Protein AF-A0AAV9K1C7-F1 (afdb_monomer)

Mean predicted aligned error: 9.47 Å

Organism: NCBI:txid50273

Structure (mmCIF, N/CA/C/O backbone):
data_AF-A0AAV9K1C7-F1
#
_entry.id   AF-A0AAV9K1C7-F1
#
loop_
_atom_site.group_PDB
_atom_site.id
_atom_site.type_symbol
_atom_site.label_atom_id
_atom_site.label_alt_id
_atom_site.label_comp_id
_atom_site.label_asym_id
_atom_site.label_entity_id
_atom_site.label_seq_id
_atom_site.pdbx_PDB_ins_code
_atom_site.Cartn_x
_atom_site.Cartn_y
_atom_site.Cartn_z
_atom_site.occupancy
_atom_site.B_iso_or_equiv
_atom_site.auth_seq_id
_atom_site.auth_comp_id
_atom_site.auth_asym_id
_atom_site.auth_atom_id
_atom_site.pdbx_PDB_model_num
ATOM 1 N N . MET A 1 1 ? 2.461 15.152 -5.330 1.00 82.31 1 MET A N 1
ATOM 2 C CA . MET A 1 1 ? 1.916 13.881 -4.800 1.00 82.31 1 MET A CA 1
ATOM 3 C C . MET A 1 1 ? 2.170 13.708 -3.310 1.00 82.31 1 MET A C 1
ATOM 5 O O . MET A 1 1 ? 1.212 13.463 -2.594 1.00 82.31 1 MET A O 1
ATOM 9 N N . SER A 1 2 ? 3.389 13.934 -2.811 1.00 79.62 2 SER A N 1
ATOM 10 C CA . SER A 1 2 ? 3.704 13.864 -1.370 1.00 79.62 2 SER A CA 1
ATOM 11 C C . SER A 1 2 ? 2.776 14.706 -0.478 1.00 79.62 2 SER A C 1
ATOM 13 O O . SER A 1 2 ? 2.269 14.186 0.506 1.00 79.62 2 SER A O 1
ATOM 15 N N . ILE A 1 3 ? 2.472 15.955 -0.859 1.00 87.44 3 ILE A N 1
ATOM 16 C CA . ILE A 1 3 ? 1.547 16.842 -0.116 1.00 87.44 3 ILE A CA 1
ATOM 17 C C . ILE A 1 3 ? 0.121 16.275 -0.042 1.00 87.44 3 ILE A C 1
ATOM 19 O O . ILE A 1 3 ? -0.541 16.402 0.982 1.00 87.44 3 ILE A O 1
ATOM 23 N N . LEU A 1 4 ? -0.364 15.628 -1.107 1.00 88.62 4 LEU A N 1
ATOM 24 C CA . LEU A 1 4 ? -1.690 15.000 -1.102 1.00 88.62 4 LEU A CA 1
ATOM 25 C C . LEU A 1 4 ? -1.717 13.797 -0.155 1.00 88.62 4 LEU A C 1
ATOM 27 O O . LEU A 1 4 ? -2.649 13.649 0.624 1.00 88.62 4 LEU A O 1
ATOM 31 N N . ILE A 1 5 ? -0.667 12.976 -0.176 1.00 87.94 5 ILE A N 1
ATOM 32 C CA . ILE A 1 5 ? -0.574 11.788 0.680 1.00 87.94 5 ILE A CA 1
ATOM 33 C C . ILE A 1 5 ? -0.488 12.188 2.154 1.00 87.94 5 ILE A C 1
ATOM 35 O O . ILE A 1 5 ? -1.187 11.609 2.980 1.00 87.94 5 ILE A O 1
ATOM 39 N N . THR A 1 6 ? 0.318 13.197 2.500 1.00 87.25 6 THR A N 1
ATOM 40 C CA . THR A 1 6 ? 0.429 13.651 3.893 1.00 87.25 6 THR A CA 1
ATOM 41 C C . THR A 1 6 ? -0.842 14.334 4.385 1.00 87.25 6 THR A C 1
ATOM 43 O O . THR A 1 6 ? -1.257 14.074 5.510 1.00 87.25 6 THR A O 1
ATOM 46 N N . THR A 1 7 ? -1.492 15.167 3.565 1.00 88.94 7 THR A N 1
ATOM 47 C CA . THR A 1 7 ? -2.745 15.839 3.956 1.00 88.94 7 THR A CA 1
ATOM 48 C C . THR A 1 7 ? -3.879 14.841 4.161 1.00 88.94 7 THR A C 1
ATOM 50 O O . THR A 1 7 ? -4.475 14.830 5.236 1.00 88.94 7 THR A O 1
ATOM 53 N N . VAL A 1 8 ? -4.115 13.942 3.199 1.00 89.31 8 VAL A N 1
ATOM 54 C CA . VAL A 1 8 ? -5.111 12.868 3.337 1.00 89.31 8 VAL A CA 1
ATOM 55 C C . VAL A 1 8 ? -4.755 11.954 4.509 1.00 89.31 8 VAL A C 1
ATOM 57 O O . VAL A 1 8 ? -5.621 11.652 5.325 1.00 89.31 8 VAL A O 1
ATOM 60 N N . GLY A 1 9 ? -3.484 11.570 4.659 1.00 86.50 9 GLY A N 1
ATOM 61 C CA . GLY A 1 9 ? -3.019 10.742 5.772 1.00 86.50 9 GLY A CA 1
ATOM 62 C C . GLY A 1 9 ? -3.332 11.355 7.139 1.00 86.50 9 GLY A C 1
ATOM 63 O O . GLY A 1 9 ? -3.877 10.673 8.002 1.00 86.50 9 GLY A O 1
ATOM 64 N N . ILE A 1 10 ? -3.066 12.651 7.329 1.00 87.31 10 ILE A N 1
ATOM 65 C CA . ILE A 1 10 ? -3.371 13.360 8.582 1.00 87.31 10 ILE A CA 1
ATOM 66 C C . ILE A 1 10 ? -4.885 13.430 8.821 1.00 87.31 10 ILE A C 1
ATOM 68 O O . ILE A 1 10 ? -5.337 13.141 9.929 1.00 87.31 10 ILE A O 1
ATOM 72 N N . THR A 1 11 ? -5.685 13.763 7.801 1.00 88.06 11 THR A N 1
ATOM 73 C CA . THR A 1 11 ? -7.151 13.810 7.937 1.00 88.06 11 THR A CA 1
ATOM 74 C C . THR A 1 11 ? -7.724 12.450 8.327 1.00 88.06 11 THR A C 1
ATOM 76 O O . THR A 1 11 ? -8.581 12.379 9.208 1.00 88.06 11 THR A O 1
ATOM 79 N N . VAL A 1 12 ? -7.231 11.361 7.727 1.00 88.81 12 VAL A N 1
ATOM 80 C CA . VAL A 1 12 ? -7.703 10.012 8.054 1.00 88.81 12 VAL A CA 1
ATOM 81 C C . VAL A 1 12 ? -7.271 9.599 9.462 1.00 88.81 12 VAL A C 1
ATOM 83 O O . VAL A 1 12 ? -8.069 8.981 10.160 1.00 88.81 12 VAL A O 1
ATOM 86 N N . LEU A 1 13 ? -6.074 9.968 9.933 1.00 87.31 13 LEU A N 1
ATOM 87 C CA . LEU A 1 13 ? -5.659 9.693 11.317 1.00 87.31 13 LEU A CA 1
ATOM 88 C C . LEU A 1 13 ? -6.566 10.404 12.338 1.00 87.31 13 LEU A C 1
ATOM 90 O O . LEU A 1 13 ? -7.013 9.766 13.286 1.00 87.31 13 LEU A O 1
ATOM 94 N N . ILE A 1 14 ? -6.916 11.675 12.105 1.00 88.25 14 ILE A N 1
ATOM 95 C CA . ILE A 1 14 ? -7.847 12.436 12.966 1.00 88.25 14 ILE A CA 1
ATOM 96 C C . ILE A 1 14 ? -9.258 11.828 12.938 1.00 88.25 14 ILE A C 1
ATOM 98 O O . ILE A 1 14 ? -9.930 11.732 13.967 1.00 88.25 14 ILE A O 1
ATOM 102 N N . TYR A 1 15 ? -9.717 11.400 11.761 1.00 87.31 15 TYR A N 1
ATOM 103 C CA . TYR A 1 15 ? -11.010 10.733 11.615 1.00 87.31 15 TYR A CA 1
ATOM 104 C C . TYR A 1 15 ? -11.045 9.384 12.351 1.00 87.31 15 TYR A C 1
ATOM 106 O O . TYR A 1 15 ? -11.999 9.081 13.066 1.00 87.31 15 TYR A O 1
ATOM 114 N N . SER A 1 16 ? -9.977 8.596 12.213 1.00 82.19 16 SER A N 1
ATOM 115 C CA . SER A 1 16 ? -9.849 7.267 12.820 1.00 82.19 16 SER A CA 1
ATOM 116 C C . SER A 1 16 ? -9.793 7.329 14.342 1.00 82.19 16 SER A C 1
ATOM 118 O O . SER A 1 16 ? -10.334 6.442 15.001 1.00 82.19 16 SER A O 1
ATOM 120 N N . ASP A 1 17 ? -9.184 8.388 14.884 1.00 82.62 17 ASP A N 1
ATOM 121 C CA . ASP A 1 17 ? -9.133 8.637 16.322 1.00 82.62 17 ASP A CA 1
ATOM 122 C C . ASP A 1 17 ? -10.540 8.691 16.928 1.00 82.62 17 ASP A C 1
ATOM 124 O O . ASP A 1 17 ? -10.853 7.971 17.871 1.00 82.62 17 ASP A O 1
ATOM 128 N N . ASN A 1 18 ? -11.432 9.450 16.290 1.00 80.94 18 ASN A N 1
ATOM 129 C CA . ASN A 1 18 ? -12.816 9.599 16.730 1.00 80.94 18 ASN A CA 1
ATOM 130 C C . ASN A 1 18 ? -13.676 8.353 16.453 1.00 80.94 18 ASN A C 1
ATOM 132 O O . ASN A 1 18 ? -14.603 8.071 17.209 1.00 80.94 18 ASN A O 1
ATOM 136 N N . PHE A 1 19 ? -13.390 7.603 15.384 1.00 81.06 19 PHE A N 1
ATOM 137 C CA . PHE A 1 19 ? -14.197 6.445 14.980 1.00 81.06 19 PHE A CA 1
ATOM 138 C C . PHE A 1 19 ? -13.931 5.189 15.831 1.00 81.06 19 PHE A C 1
ATOM 140 O O . PHE A 1 19 ? -14.864 4.446 16.122 1.00 81.06 19 PHE A O 1
ATOM 147 N N . ILE A 1 20 ? -12.679 4.952 16.249 1.00 78.94 20 ILE A N 1
ATOM 148 C CA . ILE A 1 20 ? -12.242 3.699 16.909 1.00 78.94 20 ILE A CA 1
ATOM 149 C C . ILE A 1 20 ? -11.935 3.905 18.406 1.00 78.94 20 ILE A C 1
ATOM 151 O O . ILE A 1 20 ? -11.557 2.963 19.097 1.00 78.94 20 ILE A O 1
ATOM 155 N N . ALA A 1 21 ? -12.158 5.104 18.959 1.00 72.69 21 ALA A N 1
ATOM 156 C CA . ALA A 1 21 ? -11.889 5.426 20.369 1.00 72.69 21 ALA A CA 1
ATOM 157 C C . ALA A 1 21 ? -12.515 4.455 21.395 1.00 72.69 21 ALA A C 1
ATOM 159 O O . ALA A 1 21 ? -12.038 4.364 22.523 1.00 72.69 21 ALA A O 1
ATOM 160 N N . HIS A 1 22 ? -13.582 3.738 21.027 1.00 73.38 22 HIS A N 1
ATOM 161 C CA . HIS A 1 22 ? -14.287 2.802 21.910 1.00 73.38 22 HIS A CA 1
ATOM 162 C C . HIS A 1 22 ? -13.803 1.342 21.842 1.00 73.38 22 HIS A C 1
ATOM 164 O O . HIS A 1 22 ? -14.231 0.538 22.670 1.00 73.38 22 HIS A O 1
ATOM 170 N N . ASP A 1 23 ? -12.912 0.982 20.912 1.00 74.44 23 ASP A N 1
ATOM 171 C CA . ASP A 1 23 ? -12.454 -0.400 20.729 1.00 74.44 23 ASP A CA 1
ATOM 172 C C . ASP A 1 23 ? -11.040 -0.633 21.282 1.00 74.44 23 ASP A C 1
ATOM 174 O O . ASP A 1 23 ? -10.104 0.128 21.037 1.00 74.44 23 ASP A O 1
ATOM 178 N N . GLN A 1 24 ? -10.827 -1.780 21.939 1.00 71.12 24 GLN A N 1
ATOM 179 C CA . GLN A 1 24 ? -9.517 -2.170 22.499 1.00 71.12 24 GLN A CA 1
ATOM 180 C C . GLN A 1 24 ? -8.416 -2.395 21.442 1.00 71.12 24 GLN A C 1
ATOM 182 O O . GLN A 1 24 ? -7.246 -2.575 21.775 1.00 71.12 24 GLN A O 1
ATOM 187 N N . VAL A 1 25 ? -8.777 -2.390 20.157 1.00 77.25 25 VAL A N 1
ATOM 188 C CA . VAL A 1 25 ? -7.883 -2.664 19.022 1.00 77.25 25 VAL A CA 1
ATOM 189 C C . VAL A 1 25 ? -7.343 -1.371 18.380 1.00 77.25 25 VAL A C 1
ATOM 191 O O . VAL A 1 25 ? -6.632 -1.420 17.375 1.00 77.25 25 VAL A O 1
ATOM 194 N N . TYR A 1 26 ? -7.620 -0.214 18.986 1.00 78.75 26 TYR A N 1
ATOM 195 C CA . TYR A 1 26 ? -7.195 1.114 18.532 1.00 78.75 26 TYR A CA 1
ATOM 196 C C . TYR A 1 26 ? -5.718 1.182 18.103 1.00 78.75 26 TYR A C 1
ATOM 198 O O . TYR A 1 26 ? -5.402 1.586 16.983 1.00 78.75 26 TYR A O 1
ATOM 206 N N . LEU A 1 27 ? -4.807 0.694 18.955 1.00 79.75 27 LEU A N 1
ATOM 207 C CA . LEU A 1 27 ? -3.361 0.738 18.702 1.00 79.75 27 LEU A CA 1
ATOM 208 C C . LEU A 1 27 ? -2.966 -0.015 17.428 1.00 79.75 27 LEU A C 1
ATOM 210 O O . LEU A 1 27 ? -2.138 0.462 16.657 1.00 79.75 27 LEU A O 1
ATOM 214 N N . ARG A 1 28 ? -3.586 -1.173 17.172 1.00 82.38 28 ARG A N 1
ATOM 215 C CA . ARG A 1 28 ? -3.261 -1.997 16.004 1.00 82.38 28 ARG A CA 1
ATOM 216 C C . ARG A 1 28 ? -3.720 -1.331 14.709 1.00 82.38 28 ARG A C 1
ATOM 218 O O . ARG A 1 28 ? -2.984 -1.350 13.727 1.00 82.38 28 ARG A O 1
ATOM 225 N N . PHE A 1 29 ? -4.902 -0.715 14.719 1.00 83.94 29 PHE A N 1
ATOM 226 C CA . PHE A 1 29 ? -5.402 0.034 13.567 1.00 83.94 29 PHE A CA 1
ATOM 227 C C . PHE A 1 29 ? -4.507 1.239 13.258 1.00 83.94 29 PHE A C 1
ATOM 229 O O . PHE A 1 29 ? -4.100 1.443 12.115 1.00 83.94 29 PHE A O 1
ATOM 236 N N . PHE A 1 30 ? -4.140 1.994 14.296 1.00 85.38 30 PHE A N 1
ATOM 237 C CA . PHE A 1 30 ? -3.280 3.166 14.163 1.00 85.38 30 PHE A CA 1
ATOM 238 C C . PHE A 1 30 ? -1.888 2.811 13.617 1.00 85.38 30 PHE A C 1
ATOM 240 O O . PHE A 1 30 ? -1.362 3.511 12.745 1.00 85.38 30 PHE A O 1
ATOM 247 N N . SER A 1 31 ? -1.306 1.690 14.066 1.00 85.44 31 SER A N 1
ATOM 248 C CA . SER A 1 31 ? -0.051 1.172 13.511 1.00 85.44 31 SER A CA 1
ATOM 249 C C . SER A 1 31 ? -0.172 0.833 12.022 1.00 85.44 31 SER A C 1
ATOM 251 O O . SER A 1 31 ? 0.703 1.222 11.252 1.00 85.44 31 SER A O 1
ATOM 253 N N . TYR A 1 32 ? -1.252 0.172 11.587 1.00 87.50 32 TYR A N 1
ATOM 254 C CA . TYR A 1 32 ? -1.448 -0.159 10.169 1.00 87.50 32 TYR A CA 1
ATOM 255 C C . TYR A 1 32 ? -1.657 1.079 9.292 1.00 87.50 32 TYR A C 1
ATOM 257 O O . TYR A 1 32 ? -1.064 1.169 8.218 1.00 87.50 32 TYR A O 1
ATOM 265 N N . MET A 1 33 ? -2.422 2.067 9.763 1.00 86.94 33 MET A N 1
ATOM 266 C CA . MET A 1 33 ? -2.625 3.328 9.041 1.00 86.94 33 MET A CA 1
ATOM 267 C C . MET A 1 33 ? -1.338 4.144 8.902 1.00 86.94 33 MET A C 1
ATOM 269 O O . MET A 1 33 ? -1.059 4.697 7.835 1.00 86.94 33 MET A O 1
ATOM 273 N N . SER A 1 34 ? -0.522 4.187 9.956 1.00 88.12 34 SER A N 1
ATOM 274 C CA . SER A 1 34 ? 0.782 4.857 9.917 1.00 88.12 34 SER A CA 1
ATOM 275 C C . SER A 1 34 ? 1.725 4.164 8.933 1.00 88.12 34 SER A C 1
ATOM 277 O O . SER A 1 34 ? 2.361 4.827 8.116 1.00 88.12 34 SER A O 1
ATOM 279 N N . PHE A 1 35 ? 1.753 2.828 8.950 1.00 88.94 35 PHE A N 1
ATOM 280 C CA . PHE A 1 35 ? 2.574 2.029 8.044 1.00 88.94 35 PHE A CA 1
ATOM 281 C C . PHE A 1 35 ? 2.155 2.209 6.576 1.00 88.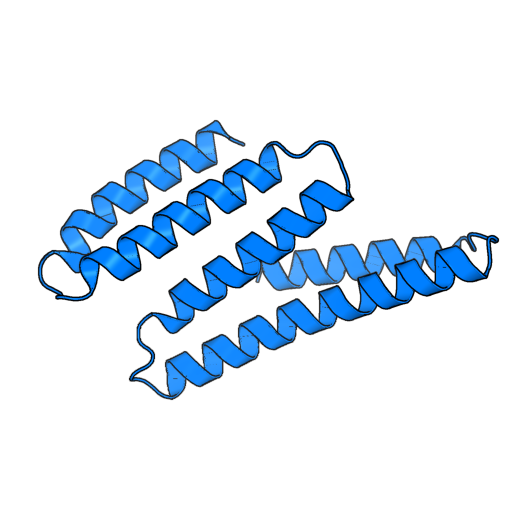94 35 PHE A C 1
ATOM 283 O O . PHE A 1 35 ? 3.011 2.409 5.713 1.00 88.94 35 PHE A O 1
ATOM 290 N N . PHE A 1 36 ? 0.847 2.266 6.304 1.00 89.06 36 PHE A N 1
ATOM 291 C CA . PHE A 1 36 ? 0.313 2.580 4.978 1.00 89.06 36 PHE A CA 1
ATOM 292 C C . PHE A 1 36 ? 0.778 3.961 4.490 1.00 89.06 36 PHE A C 1
ATOM 294 O O . PHE A 1 36 ? 1.320 4.079 3.390 1.00 89.06 36 PHE A O 1
ATOM 301 N N . SER A 1 37 ? 0.665 4.995 5.328 1.00 88.56 37 SER A N 1
ATOM 302 C CA . SER A 1 37 ? 1.110 6.354 4.984 1.00 88.56 37 SER A CA 1
ATOM 303 C C . SER A 1 37 ? 2.615 6.419 4.685 1.00 88.56 37 SER A C 1
ATOM 305 O O . SER A 1 37 ? 3.030 6.999 3.678 1.00 88.56 37 SER A O 1
ATOM 307 N N . THR A 1 38 ? 3.447 5.756 5.498 1.00 89.25 38 THR A N 1
ATOM 308 C CA . THR A 1 38 ? 4.898 5.680 5.263 1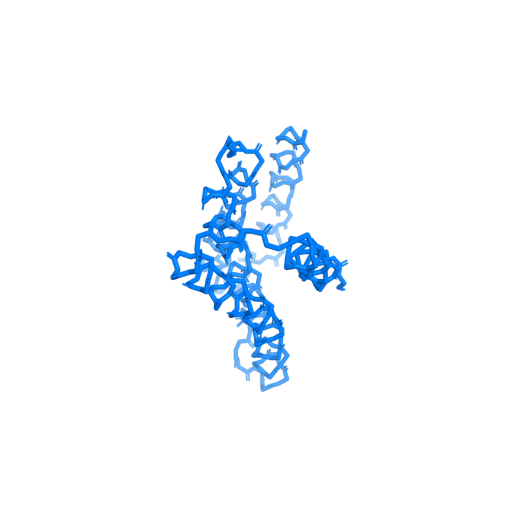.00 89.25 38 THR A CA 1
ATOM 309 C C . THR A 1 38 ? 5.236 4.916 3.982 1.00 89.25 38 THR A C 1
ATOM 311 O O . THR A 1 38 ? 6.087 5.369 3.218 1.00 89.25 38 THR A O 1
ATOM 314 N N . SER A 1 39 ? 4.554 3.799 3.705 1.00 89.88 39 SER A N 1
ATOM 315 C CA . SER A 1 39 ? 4.765 3.007 2.485 1.00 89.88 39 SER A CA 1
ATOM 316 C C . SER A 1 39 ? 4.454 3.803 1.213 1.00 89.88 39 SER A C 1
ATOM 318 O O . SER A 1 39 ? 5.245 3.807 0.269 1.00 89.88 39 SER A O 1
ATOM 320 N N . MET A 1 40 ? 3.359 4.568 1.226 1.00 88.62 40 MET A N 1
ATOM 321 C CA . MET A 1 40 ? 2.924 5.381 0.094 1.00 88.62 40 MET A CA 1
ATOM 322 C C . MET A 1 40 ? 3.833 6.598 -0.127 1.00 88.62 40 MET A C 1
ATOM 324 O O . MET A 1 40 ? 4.125 6.969 -1.265 1.00 88.62 40 MET A O 1
ATOM 328 N N . LEU A 1 41 ? 4.345 7.203 0.951 1.00 88.44 41 LEU A N 1
ATOM 329 C CA . LEU A 1 41 ? 5.377 8.241 0.855 1.00 88.44 41 LEU A CA 1
ATOM 330 C C . LEU A 1 41 ? 6.699 7.690 0.305 1.00 88.44 41 LEU A C 1
ATOM 332 O O . LEU A 1 41 ? 7.329 8.345 -0.529 1.00 88.44 41 LEU A O 1
ATOM 336 N N . GLY A 1 42 ? 7.096 6.484 0.721 1.00 88.81 42 GLY A N 1
ATOM 337 C CA . GLY A 1 42 ? 8.262 5.775 0.188 1.00 88.81 42 GLY A CA 1
ATOM 338 C C . GLY A 1 42 ? 8.160 5.528 -1.319 1.00 88.81 42 GLY A C 1
ATOM 339 O O . GLY A 1 42 ? 9.106 5.807 -2.053 1.00 88.81 42 GLY A O 1
ATOM 340 N N . LEU A 1 43 ? 6.981 5.116 -1.794 1.00 87.44 43 LEU A N 1
ATOM 341 C CA . LEU A 1 43 ? 6.709 4.894 -3.217 1.00 87.44 43 LEU A CA 1
ATOM 342 C C . LEU A 1 43 ? 6.798 6.181 -4.054 1.00 87.44 43 LEU A C 1
ATOM 344 O O . LEU A 1 43 ? 7.304 6.167 -5.170 1.00 87.44 43 LEU A O 1
ATOM 348 N N . VAL A 1 44 ? 6.346 7.324 -3.529 1.00 88.50 44 VAL A N 1
ATOM 349 C CA . VAL A 1 44 ? 6.416 8.604 -4.265 1.00 88.50 44 VAL A CA 1
ATOM 350 C C . VAL A 1 44 ? 7.816 9.219 -4.261 1.00 88.50 44 VAL A C 1
ATOM 352 O O . VAL A 1 44 ? 8.141 10.012 -5.143 1.00 88.50 44 VAL A O 1
ATOM 355 N N . THR A 1 45 ? 8.646 8.882 -3.275 1.00 87.81 45 THR A N 1
ATOM 356 C CA . THR A 1 45 ? 10.010 9.421 -3.136 1.00 87.81 45 THR A CA 1
ATOM 357 C C . THR A 1 45 ? 11.083 8.545 -3.776 1.00 87.81 45 THR A C 1
ATOM 359 O O . THR A 1 45 ? 12.234 8.969 -3.878 1.00 87.81 45 THR A O 1
ATOM 362 N N . SER A 1 46 ? 10.736 7.338 -4.223 1.00 86.88 46 SER A N 1
ATOM 363 C CA . SER A 1 46 ? 11.689 6.410 -4.821 1.00 86.88 46 SER A CA 1
ATOM 364 C C . SER A 1 46 ? 12.155 6.846 -6.209 1.00 86.88 46 SER A C 1
ATOM 366 O O . SER A 1 46 ? 11.346 7.184 -7.069 1.00 86.88 46 SER A O 1
ATOM 368 N N . SER A 1 47 ? 13.469 6.780 -6.433 1.00 86.75 47 SER A N 1
ATOM 369 C CA . SER A 1 47 ? 14.118 7.138 -7.702 1.00 86.75 47 SER A CA 1
ATOM 370 C C . SER A 1 47 ? 14.564 5.929 -8.529 1.00 86.75 47 SER A C 1
ATOM 372 O O . SER A 1 47 ? 14.862 6.076 -9.711 1.00 86.75 47 SER A O 1
ATOM 374 N N . ASN A 1 48 ? 14.598 4.734 -7.929 1.00 81.88 48 ASN A N 1
ATOM 375 C CA . ASN A 1 48 ? 15.040 3.494 -8.571 1.00 81.88 48 ASN A CA 1
ATOM 376 C C . ASN A 1 48 ? 13.881 2.505 -8.748 1.00 81.88 48 ASN A C 1
ATOM 378 O O . ASN A 1 48 ? 13.050 2.371 -7.852 1.00 81.88 48 ASN A O 1
ATOM 382 N N . LEU A 1 49 ? 13.885 1.728 -9.839 1.00 75.06 49 LEU A N 1
ATOM 383 C CA . LEU A 1 49 ? 12.873 0.690 -10.110 1.00 75.06 49 LEU A CA 1
ATOM 384 C C . LEU A 1 49 ? 12.771 -0.349 -8.984 1.00 75.06 49 LEU A C 1
ATOM 386 O O . LEU A 1 49 ? 11.676 -0.691 -8.555 1.00 75.06 49 LEU A O 1
ATOM 390 N N . ILE A 1 50 ? 13.909 -0.795 -8.448 1.00 77.25 50 ILE A N 1
ATOM 391 C CA . ILE A 1 50 ? 13.958 -1.746 -7.324 1.00 77.25 50 ILE A CA 1
ATOM 392 C C . ILE A 1 50 ? 13.334 -1.140 -6.059 1.00 77.25 50 ILE A C 1
ATOM 394 O O . ILE A 1 50 ? 12.653 -1.825 -5.300 1.00 77.25 50 ILE A O 1
ATOM 398 N N . GLN A 1 51 ? 13.548 0.158 -5.835 1.00 78.62 51 GLN A N 1
ATOM 399 C CA . GLN A 1 51 ? 12.988 0.867 -4.688 1.00 78.62 51 GLN A CA 1
ATOM 400 C C . GLN A 1 51 ? 11.472 1.050 -4.842 1.00 78.62 51 GLN A C 1
ATOM 402 O O . GLN A 1 51 ? 10.748 0.822 -3.876 1.00 78.62 51 GLN A O 1
ATOM 407 N N . ILE A 1 52 ? 10.999 1.388 -6.050 1.00 84.75 52 ILE A N 1
ATOM 408 C CA . ILE A 1 52 ? 9.568 1.418 -6.381 1.00 84.75 52 ILE A CA 1
ATOM 409 C C . ILE A 1 52 ? 8.962 0.047 -6.091 1.00 84.75 52 ILE A C 1
ATOM 411 O O . ILE A 1 52 ? 8.007 -0.020 -5.333 1.00 84.75 52 ILE A O 1
ATOM 415 N N . TYR A 1 53 ? 9.553 -1.036 -6.606 1.00 80.38 53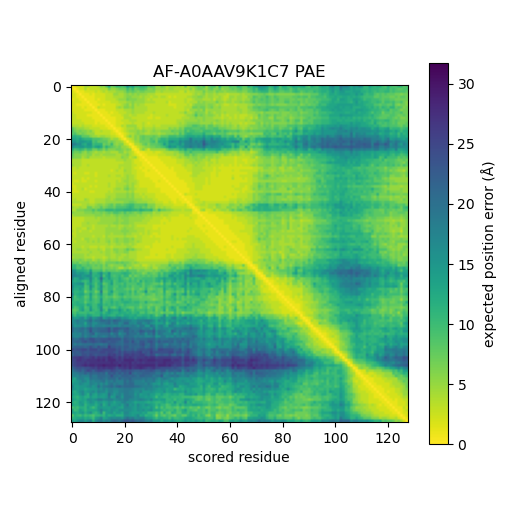 TYR A N 1
ATOM 416 C CA . TYR A 1 53 ? 9.048 -2.400 -6.425 1.00 80.38 53 TYR A CA 1
ATOM 417 C C . TYR A 1 53 ? 8.971 -2.821 -4.947 1.00 80.38 53 TYR A C 1
ATOM 419 O O . TYR A 1 53 ? 7.960 -3.359 -4.503 1.00 80.38 53 TYR A O 1
ATOM 427 N N . MET A 1 54 ? 9.991 -2.504 -4.140 1.00 83.12 54 MET A N 1
ATOM 428 C CA . MET A 1 54 ? 9.943 -2.784 -2.699 1.00 83.12 54 MET A CA 1
ATOM 429 C C . MET A 1 54 ? 8.794 -2.052 -1.994 1.00 83.12 54 MET A C 1
ATOM 431 O O . MET A 1 54 ? 8.068 -2.663 -1.209 1.00 83.12 54 MET A O 1
ATOM 435 N N . PHE A 1 55 ? 8.606 -0.755 -2.256 1.00 88.31 55 PHE A N 1
ATOM 436 C CA . PHE A 1 55 ? 7.499 -0.010 -1.649 1.00 88.31 55 PHE A CA 1
ATOM 437 C C . PHE A 1 55 ? 6.139 -0.397 -2.237 1.00 88.31 55 PHE A C 1
ATOM 439 O O . PHE A 1 55 ? 5.140 -0.368 -1.527 1.00 88.31 55 PHE A O 1
ATOM 446 N N . TRP A 1 56 ? 6.101 -0.812 -3.498 1.00 81.00 56 TRP A N 1
ATOM 447 C CA . TRP A 1 56 ? 4.918 -1.302 -4.198 1.00 81.00 56 TRP A CA 1
ATOM 448 C C . TRP A 1 56 ? 4.357 -2.576 -3.553 1.00 81.00 56 TRP A C 1
ATOM 450 O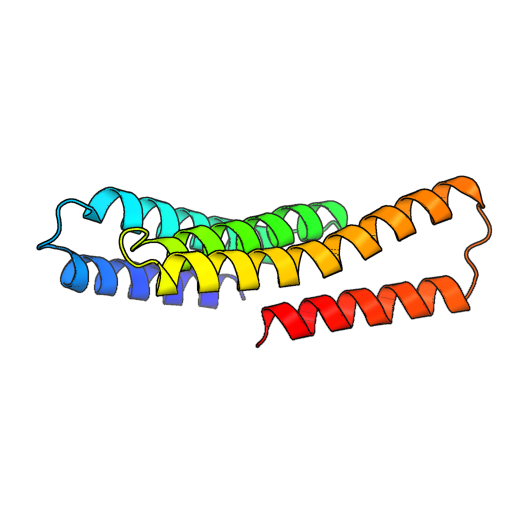 O . TRP A 1 56 ? 3.147 -2.680 -3.323 1.00 81.00 56 TRP A O 1
ATOM 460 N N . GLU A 1 57 ? 5.236 -3.504 -3.174 1.00 82.12 57 GLU A N 1
ATOM 461 C CA . GLU A 1 57 ? 4.892 -4.684 -2.373 1.00 82.12 57 GLU A CA 1
ATOM 462 C C . GLU A 1 57 ? 4.470 -4.311 -0.947 1.00 82.12 57 GLU A C 1
ATOM 464 O O . GLU A 1 57 ? 3.477 -4.821 -0.417 1.00 82.12 57 GLU A O 1
ATOM 469 N N . LEU A 1 58 ? 5.184 -3.366 -0.327 1.00 86.31 58 LEU A N 1
ATOM 470 C CA . LEU A 1 58 ? 4.880 -2.900 1.024 1.00 86.31 58 LEU A CA 1
ATOM 471 C C . LEU A 1 58 ? 3.466 -2.300 1.116 1.00 86.31 58 LEU A C 1
ATOM 473 O O . LEU A 1 58 ? 2.728 -2.616 2.048 1.00 86.31 58 LEU A O 1
ATOM 477 N N . VAL A 1 59 ? 3.067 -1.475 0.140 1.00 87.75 59 VAL A N 1
ATOM 478 C CA . VAL A 1 59 ? 1.718 -0.886 0.055 1.00 87.75 59 VAL A CA 1
ATOM 479 C C . VAL A 1 59 ? 0.656 -1.986 -0.086 1.00 87.75 59 VAL A C 1
ATOM 481 O O . VAL A 1 59 ? -0.385 -1.923 0.574 1.00 87.75 59 VAL A O 1
ATOM 484 N N . GLY A 1 60 ? 0.935 -3.033 -0.873 1.00 82.62 60 GLY A N 1
ATOM 485 C CA . GLY A 1 60 ? 0.061 -4.204 -1.010 1.00 82.62 60 GLY A CA 1
ATOM 486 C C . GLY A 1 60 ? -0.134 -4.960 0.310 1.00 82.62 60 GLY A C 1
ATOM 487 O O . GLY A 1 60 ? -1.264 -5.272 0.691 1.00 82.62 60 GLY A O 1
ATOM 488 N N . LEU A 1 61 ? 0.950 -5.178 1.060 1.00 83.12 61 LEU A N 1
ATOM 489 C CA . LEU A 1 61 ? 0.911 -5.802 2.386 1.00 83.12 61 LEU A CA 1
ATOM 490 C C . LEU A 1 61 ? 0.153 -4.943 3.410 1.00 83.12 61 LEU A C 1
ATOM 492 O O . LEU A 1 61 ? -0.612 -5.475 4.216 1.00 83.12 61 LEU A O 1
ATOM 496 N N . CYS A 1 62 ? 0.324 -3.618 3.379 1.00 85.81 62 CYS A N 1
ATOM 497 C CA . CYS A 1 62 ? -0.423 -2.706 4.250 1.00 85.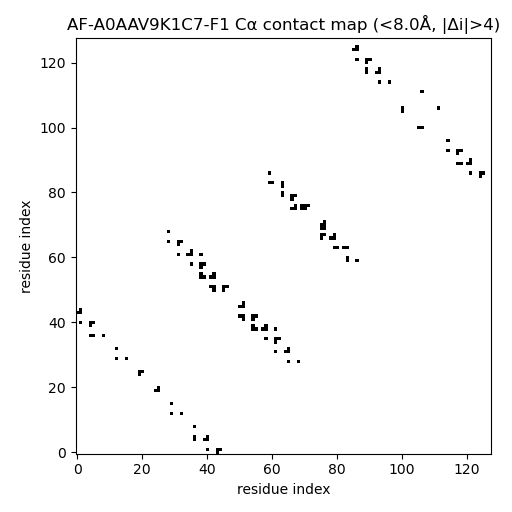81 62 CYS A CA 1
ATOM 498 C C . CYS A 1 62 ? -1.931 -2.807 3.999 1.00 85.81 62 CYS A C 1
ATOM 500 O O . CYS A 1 62 ? -2.703 -2.943 4.947 1.00 85.81 62 CYS A O 1
ATOM 502 N N . SER A 1 63 ? -2.342 -2.779 2.726 1.00 83.25 63 SER A N 1
ATOM 503 C CA . SER A 1 63 ? -3.749 -2.910 2.329 1.00 83.25 63 SER A CA 1
ATOM 504 C C . SER A 1 63 ? -4.352 -4.232 2.821 1.00 83.25 63 SER A C 1
ATOM 506 O O . SER A 1 63 ? -5.438 -4.243 3.403 1.00 83.25 63 SER A O 1
ATOM 508 N N . TYR A 1 64 ? -3.598 -5.333 2.715 1.00 80.50 64 TYR A N 1
ATOM 509 C CA . TYR A 1 64 ? -3.986 -6.633 3.270 1.00 80.50 64 TYR A CA 1
ATOM 510 C C . TYR A 1 64 ? -4.243 -6.567 4.785 1.00 80.50 64 TYR A C 1
ATOM 512 O O . TYR A 1 64 ? -5.300 -6.975 5.263 1.00 80.50 64 TYR A O 1
ATOM 520 N N . LEU A 1 65 ? -3.323 -5.997 5.567 1.00 82.06 65 LEU A N 1
ATOM 521 C CA . LEU A 1 65 ? -3.491 -5.896 7.025 1.00 82.06 65 LEU A CA 1
ATOM 522 C C . LEU A 1 65 ? -4.714 -5.055 7.431 1.00 82.06 65 LEU A C 1
ATOM 524 O O . LEU A 1 65 ? -5.375 -5.368 8.424 1.00 82.06 65 LEU A O 1
ATOM 528 N N . LEU A 1 66 ? -5.031 -4.016 6.654 1.00 82.56 66 LEU A N 1
ATOM 529 C CA . LEU A 1 66 ? -6.187 -3.144 6.863 1.00 82.56 66 LEU A CA 1
ATOM 530 C C . LEU A 1 66 ? -7.516 -3.830 6.513 1.00 82.56 66 LEU A C 1
ATOM 532 O O . LEU A 1 66 ? -8.449 -3.779 7.313 1.00 82.56 66 LEU A O 1
ATOM 536 N N . ILE A 1 67 ? -7.599 -4.539 5.383 1.00 82.00 67 ILE A N 1
ATOM 537 C CA . ILE A 1 67 ? -8.788 -5.328 5.003 1.00 82.00 67 ILE A CA 1
ATOM 538 C C . ILE A 1 67 ? -9.013 -6.475 6.001 1.00 82.00 67 ILE A C 1
ATOM 540 O O . ILE A 1 67 ? -10.139 -6.760 6.413 1.00 82.00 67 ILE A O 1
ATOM 544 N N . GLY A 1 68 ? -7.925 -7.113 6.434 1.00 77.31 68 GLY A N 1
ATOM 545 C CA . GLY A 1 68 ? -7.926 -8.198 7.410 1.00 77.31 68 GLY A CA 1
ATOM 546 C C . GLY A 1 68 ? -8.108 -7.757 8.863 1.00 77.31 68 GLY A C 1
ATOM 547 O O . GLY A 1 68 ? -8.050 -8.610 9.745 1.00 77.31 68 GLY A O 1
ATOM 548 N N . PHE A 1 69 ? -8.329 -6.467 9.147 1.00 76.75 69 PHE A N 1
ATOM 549 C CA . PHE A 1 69 ? -8.352 -5.932 10.514 1.00 76.75 69 PHE A CA 1
ATOM 550 C C . PHE A 1 69 ? -9.348 -6.653 11.442 1.00 76.75 69 PHE A C 1
ATOM 552 O O . PHE A 1 69 ? -9.061 -6.862 12.627 1.00 76.75 69 PHE A O 1
ATOM 559 N N . TRP A 1 70 ? -10.489 -7.081 10.890 1.00 70.75 70 TRP A N 1
ATOM 560 C CA . TRP A 1 70 ? -11.533 -7.853 11.571 1.00 70.75 70 TRP A CA 1
ATOM 561 C C . TRP A 1 70 ? -11.513 -9.334 11.167 1.00 70.75 70 TRP A C 1
ATOM 563 O O . TRP A 1 70 ? -12.467 -9.897 10.629 1.00 70.75 70 TRP A O 1
ATOM 573 N N . PHE A 1 71 ? -10.392 -9.983 11.472 1.00 67.38 71 PHE A N 1
ATOM 574 C CA . PHE A 1 71 ? -10.127 -11.397 11.185 1.00 67.38 71 PHE A CA 1
ATOM 575 C C . PHE A 1 71 ? -11.090 -12.397 11.847 1.00 67.38 71 PHE A C 1
ATOM 577 O O . PHE A 1 71 ? -11.130 -13.558 11.453 1.00 67.38 71 PHE A O 1
ATOM 584 N N . THR A 1 72 ? -11.912 -11.971 12.807 1.00 70.12 72 THR A N 1
ATOM 585 C CA . THR A 1 72 ? -12.987 -12.796 13.384 1.00 70.12 72 THR A CA 1
ATOM 586 C C . THR A 1 72 ? -14.092 -13.132 12.381 1.00 70.12 72 THR A C 1
ATOM 588 O O . THR A 1 72 ? -14.828 -14.096 12.586 1.00 70.12 72 THR A O 1
ATOM 591 N N . ARG A 1 73 ? -14.218 -12.381 11.279 1.00 73.38 73 ARG A N 1
ATOM 592 C CA . ARG A 1 73 ? -15.179 -12.675 10.210 1.00 73.38 73 ARG A CA 1
ATOM 593 C C . ARG A 1 73 ? -14.496 -13.441 9.079 1.00 73.38 73 ARG A C 1
ATOM 595 O O . ARG A 1 73 ? -13.671 -12.887 8.359 1.00 73.38 73 ARG A O 1
ATOM 602 N N . LEU A 1 74 ? -14.933 -14.680 8.846 1.00 69.12 74 LEU A N 1
ATOM 603 C CA . LEU A 1 74 ? -14.475 -15.529 7.732 1.00 69.12 74 LEU A CA 1
ATOM 604 C C . LEU A 1 74 ? -14.618 -14.849 6.358 1.00 69.12 74 LEU A C 1
ATOM 606 O O . LEU A 1 74 ? -13.780 -15.036 5.483 1.00 69.12 74 LEU A O 1
ATOM 610 N N . VAL A 1 75 ? -15.640 -14.004 6.183 1.00 76.31 75 VAL A N 1
ATOM 611 C CA . VAL A 1 75 ? -15.836 -13.220 4.951 1.00 76.31 75 VAL A CA 1
ATOM 612 C C . VAL A 1 75 ? -14.692 -12.225 4.732 1.00 76.31 75 VAL A C 1
ATOM 614 O O . VAL A 1 75 ? -14.193 -12.108 3.616 1.00 76.31 75 VAL A O 1
ATOM 617 N N . ALA A 1 76 ? -14.241 -11.547 5.793 1.00 70.25 76 ALA A N 1
ATOM 618 C CA . ALA A 1 76 ? -13.132 -10.601 5.717 1.00 70.25 76 ALA A CA 1
ATOM 619 C C . ALA A 1 76 ? -11.803 -11.330 5.481 1.00 70.25 76 ALA A C 1
ATOM 621 O O . ALA A 1 76 ? -11.020 -10.903 4.640 1.00 70.25 76 ALA A O 1
ATOM 622 N N . ALA A 1 77 ? -11.582 -12.471 6.143 1.00 70.06 77 ALA A N 1
ATOM 623 C CA . ALA A 1 77 ? -10.386 -13.291 5.943 1.00 70.06 77 ALA A CA 1
ATOM 624 C C . ALA A 1 77 ? -10.267 -13.819 4.499 1.00 70.06 77 ALA A C 1
ATOM 626 O O . ALA A 1 77 ? -9.210 -13.689 3.884 1.00 70.06 77 ALA A O 1
ATOM 627 N N . ASN A 1 78 ? -11.361 -14.334 3.926 1.00 77.31 78 ASN A N 1
ATOM 628 C CA . ASN A 1 78 ? -11.376 -14.835 2.548 1.00 77.31 78 ASN A CA 1
ATOM 629 C C . ASN A 1 78 ? -11.208 -13.709 1.516 1.00 77.31 78 ASN A C 1
ATOM 631 O O . ASN A 1 78 ? -10.494 -13.886 0.530 1.00 77.31 78 ASN A O 1
ATOM 635 N N . ALA A 1 79 ? -11.835 -12.547 1.732 1.00 74.94 7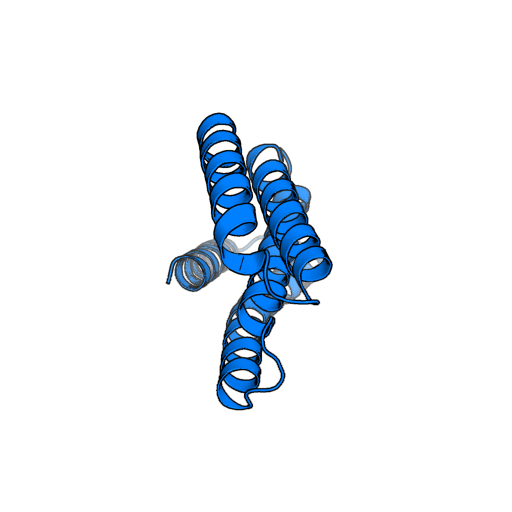9 ALA A N 1
ATOM 636 C CA . ALA A 1 79 ? -11.665 -11.384 0.859 1.00 74.94 79 ALA A CA 1
ATOM 637 C C . ALA A 1 79 ? -10.216 -10.875 0.876 1.00 74.94 79 ALA A C 1
ATOM 639 O O . ALA A 1 79 ? -9.641 -10.585 -0.170 1.00 74.94 79 ALA A O 1
ATOM 640 N N . CYS A 1 80 ? -9.616 -10.846 2.065 1.00 71.81 80 CYS A N 1
ATOM 641 C CA . CYS A 1 80 ? -8.239 -10.442 2.283 1.00 71.81 80 CYS A CA 1
ATOM 642 C C . CYS A 1 80 ? -7.247 -11.383 1.581 1.00 71.81 80 CYS A C 1
ATOM 644 O O . CYS A 1 80 ? -6.385 -10.934 0.827 1.00 71.81 80 CYS A O 1
ATOM 646 N N . GLN A 1 81 ? -7.415 -12.701 1.747 1.00 74.25 81 GLN A N 1
ATOM 647 C CA . GLN A 1 81 ? -6.601 -13.695 1.040 1.00 74.25 81 GLN A CA 1
ATOM 648 C C . GLN A 1 81 ? -6.753 -13.586 -0.475 1.00 74.25 81 GLN A C 1
ATOM 650 O O . GLN A 1 81 ? -5.755 -13.636 -1.187 1.00 74.25 81 GLN A O 1
ATOM 655 N N . LYS A 1 82 ? -7.977 -13.388 -0.974 1.00 75.50 82 LYS A N 1
ATOM 656 C CA . LYS A 1 82 ? -8.214 -13.234 -2.410 1.00 75.50 82 LYS A CA 1
ATOM 657 C C . LYS A 1 82 ? -7.484 -12.011 -2.969 1.00 75.50 82 LYS A C 1
ATOM 659 O O . LYS A 1 82 ? -6.786 -12.157 -3.963 1.00 75.50 82 LYS A O 1
ATOM 664 N N . ALA A 1 83 ? -7.593 -10.858 -2.306 1.00 69.62 83 ALA A N 1
ATOM 665 C CA . ALA A 1 83 ? -6.933 -9.618 -2.721 1.00 69.62 83 ALA A CA 1
ATOM 666 C C . ALA A 1 83 ? -5.395 -9.712 -2.675 1.00 69.62 83 ALA A C 1
ATOM 668 O O . ALA A 1 83 ? -4.705 -9.182 -3.544 1.00 69.62 83 ALA A O 1
ATOM 669 N N . PHE A 1 84 ? -4.838 -10.416 -1.685 1.00 71.50 84 PHE A N 1
ATOM 670 C CA . PHE A 1 84 ? -3.390 -10.611 -1.601 1.00 71.50 84 PHE A CA 1
ATOM 671 C C . PHE A 1 84 ? -2.865 -11.576 -2.657 1.00 71.50 84 PHE A C 1
ATOM 673 O O . PHE A 1 84 ? -1.833 -11.311 -3.264 1.00 71.50 84 PHE A O 1
ATOM 680 N N . VAL A 1 85 ? -3.577 -12.679 -2.902 1.00 73.25 85 VAL A N 1
ATOM 681 C CA . VAL A 1 85 ? -3.191 -13.650 -3.931 1.00 73.25 85 VAL A CA 1
ATOM 682 C C . VAL A 1 85 ? -3.261 -13.015 -5.318 1.00 73.25 85 VAL A C 1
ATOM 684 O O . VAL A 1 85 ? -2.348 -13.224 -6.106 1.00 73.25 85 VAL A O 1
ATOM 687 N N . THR A 1 86 ? -4.279 -12.200 -5.614 1.00 70.69 86 THR A N 1
ATOM 688 C CA . THR A 1 86 ? -4.365 -11.511 -6.912 1.00 70.69 86 THR A CA 1
ATOM 689 C C . THR A 1 86 ? -3.228 -10.520 -7.130 1.00 70.69 86 THR A C 1
ATOM 691 O O . THR A 1 86 ? -2.712 -10.471 -8.239 1.00 70.69 86 THR A O 1
ATOM 694 N N . ASN A 1 87 ? -2.796 -9.795 -6.090 1.00 70.56 87 ASN A N 1
ATOM 695 C CA . ASN A 1 87 ? -1.617 -8.929 -6.190 1.00 70.56 87 ASN A CA 1
ATOM 696 C C . ASN A 1 87 ? -0.341 -9.762 -6.375 1.00 70.56 87 ASN A C 1
ATOM 698 O O . ASN A 1 87 ? 0.404 -9.548 -7.318 1.00 70.56 87 ASN A O 1
ATOM 702 N N . ARG A 1 88 ? -0.143 -10.800 -5.553 1.00 69.06 88 ARG A N 1
ATOM 703 C CA . ARG A 1 88 ? 1.068 -11.631 -5.603 1.00 69.06 88 ARG A CA 1
ATOM 704 C C . ARG A 1 88 ? 1.278 -12.360 -6.922 1.00 69.06 88 ARG A C 1
ATOM 706 O O . ARG A 1 88 ? 2.424 -12.578 -7.295 1.00 69.06 88 ARG A O 1
ATOM 713 N N . VAL A 1 89 ? 0.206 -12.780 -7.594 1.00 63.41 89 VAL A N 1
ATOM 714 C CA . VAL A 1 89 ? 0.310 -13.445 -8.901 1.00 63.41 89 VAL A CA 1
ATOM 715 C C . VAL A 1 89 ? 0.941 -12.506 -9.936 1.00 63.41 89 VAL A C 1
ATOM 717 O O . VAL A 1 89 ? 1.811 -12.959 -10.669 1.00 63.41 89 VAL A O 1
ATOM 720 N N . GLY A 1 90 ? 0.608 -11.209 -9.928 1.00 61.50 90 GLY A N 1
ATOM 721 C CA . GLY A 1 90 ? 1.243 -10.217 -10.807 1.00 61.50 90 GLY A CA 1
ATOM 722 C C . GLY A 1 90 ? 2.737 -10.011 -10.521 1.00 61.50 90 GLY A C 1
ATOM 723 O O . GLY A 1 90 ? 3.539 -9.878 -11.446 1.00 61.50 90 GLY A O 1
ATOM 724 N N . ASP A 1 91 ? 3.136 -10.071 -9.248 1.00 62.47 91 ASP A N 1
ATOM 725 C CA . ASP A 1 91 ? 4.533 -9.911 -8.823 1.00 62.47 91 ASP A CA 1
ATOM 726 C C . ASP A 1 91 ? 5.425 -11.134 -9.149 1.00 62.47 91 ASP A C 1
ATOM 728 O O . ASP A 1 91 ? 6.621 -10.984 -9.424 1.00 62.47 91 ASP A O 1
ATOM 732 N N . PHE A 1 92 ? 4.873 -12.357 -9.154 1.00 62.19 92 PHE A N 1
ATOM 733 C CA . PHE A 1 92 ? 5.624 -13.570 -9.524 1.00 62.19 92 PHE A CA 1
ATOM 734 C C . PHE A 1 92 ? 6.024 -13.584 -11.003 1.00 62.19 92 PHE A C 1
ATOM 736 O O . PHE A 1 92 ? 7.163 -13.947 -11.314 1.00 62.19 92 PHE A O 1
ATOM 743 N N . ASP A 1 93 ? 5.139 -13.121 -11.887 1.00 61.34 93 ASP A N 1
ATOM 744 C CA . ASP A 1 93 ? 5.438 -12.968 -13.313 1.00 61.34 93 ASP A CA 1
ATOM 745 C C . ASP A 1 93 ? 6.623 -12.006 -13.530 1.00 61.34 93 ASP A C 1
ATOM 747 O O . ASP A 1 93 ? 7.505 -12.261 -14.353 1.00 61.34 93 ASP A O 1
ATOM 751 N N . LEU A 1 94 ? 6.726 -10.938 -12.731 1.00 61.62 94 LEU A N 1
ATOM 752 C CA . LEU A 1 94 ? 7.800 -9.945 -12.844 1.00 61.62 94 LEU A CA 1
ATOM 753 C C . LEU A 1 94 ? 9.176 -10.484 -12.408 1.00 61.62 94 LEU A C 1
ATOM 755 O O . LEU A 1 94 ? 10.204 -10.118 -12.987 1.00 61.62 94 LEU A O 1
ATOM 759 N N . PHE A 1 95 ? 9.213 -11.381 -11.419 1.00 61.72 95 PHE A N 1
ATOM 760 C CA . PHE A 1 95 ? 10.453 -12.010 -10.951 1.00 61.72 95 PHE A CA 1
ATOM 761 C C . PHE A 1 95 ? 10.971 -13.082 -11.922 1.00 61.72 95 PHE A C 1
ATOM 763 O O . PHE A 1 95 ? 12.176 -13.149 -12.186 1.00 61.72 95 PHE A O 1
ATOM 770 N N . GLU A 1 96 ? 10.075 -13.891 -12.496 1.00 61.88 96 GLU A N 1
ATOM 771 C CA . GLU A 1 96 ? 10.426 -14.880 -13.524 1.00 61.88 96 GLU A CA 1
ATOM 772 C C . GLU A 1 96 ? 11.002 -14.198 -14.775 1.00 61.88 96 GLU A C 1
ATOM 774 O O . GLU A 1 96 ? 12.019 -14.627 -15.328 1.00 61.88 96 GLU A O 1
ATOM 779 N N . ILE A 1 97 ? 10.433 -13.049 -15.138 1.00 60.88 97 ILE A N 1
ATOM 780 C CA . ILE A 1 97 ? 10.922 -12.164 -16.196 1.00 60.88 97 ILE A CA 1
ATOM 781 C C . ILE A 1 97 ? 12.347 -11.656 -15.926 1.00 60.88 97 ILE A C 1
ATOM 783 O O . ILE A 1 97 ? 13.200 -11.678 -16.817 1.00 60.88 97 ILE A O 1
ATOM 787 N N . PHE A 1 98 ? 12.642 -11.225 -14.698 1.00 61.16 98 PHE A N 1
ATOM 788 C CA . PHE A 1 98 ? 13.970 -10.718 -14.335 1.00 61.16 98 PHE A CA 1
ATOM 789 C C . PHE A 1 98 ? 15.047 -11.812 -14.407 1.00 61.16 98 PHE A C 1
ATOM 791 O O . PHE A 1 98 ? 16.169 -11.564 -14.851 1.00 61.16 98 PHE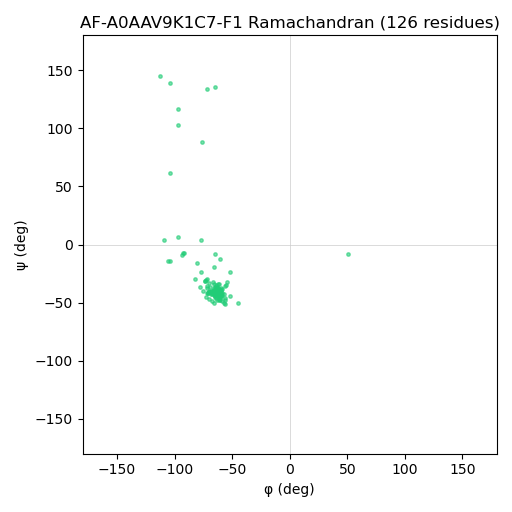 A O 1
ATOM 798 N N . ASN A 1 99 ? 14.692 -13.040 -14.018 1.00 60.25 99 ASN A N 1
ATOM 799 C CA . ASN A 1 99 ? 15.603 -14.182 -14.030 1.00 60.25 99 ASN A CA 1
ATOM 800 C C . ASN A 1 99 ? 15.912 -14.659 -15.463 1.00 60.25 99 ASN A C 1
ATOM 802 O O . ASN A 1 99 ? 17.055 -14.980 -15.786 1.00 60.25 99 ASN A O 1
ATOM 806 N N . ASN A 1 100 ? 14.915 -14.629 -16.355 1.00 58.84 100 ASN A N 1
ATOM 807 C CA . ASN A 1 100 ? 15.088 -15.012 -17.759 1.00 58.84 100 ASN A CA 1
ATOM 808 C C . ASN A 1 100 ? 15.882 -13.958 -18.566 1.00 58.84 100 ASN A C 1
ATOM 810 O O . ASN A 1 100 ? 16.644 -14.308 -19.470 1.00 58.84 100 ASN A O 1
ATOM 814 N N . LEU A 1 101 ? 15.781 -12.672 -18.195 1.00 57.69 101 LEU A N 1
ATOM 815 C CA . LEU A 1 101 ? 16.599 -11.582 -18.756 1.00 57.69 101 LEU A CA 1
ATOM 816 C C . LEU A 1 101 ? 18.092 -11.729 -18.456 1.00 57.69 101 LEU A C 1
ATOM 818 O O . LEU A 1 101 ? 18.919 -11.521 -19.344 1.00 57.69 101 LEU A O 1
ATOM 822 N N . ILE A 1 102 ? 18.436 -12.087 -17.217 1.00 57.59 102 ILE A N 1
ATOM 823 C CA . ILE A 1 102 ? 19.829 -12.255 -16.775 1.00 57.59 102 ILE A CA 1
ATOM 824 C C . ILE A 1 102 ? 20.493 -13.439 -17.489 1.00 57.59 102 ILE A C 1
ATOM 826 O O . ILE A 1 102 ? 21.694 -13.406 -17.753 1.00 57.59 102 ILE A O 1
ATOM 830 N N . HIS A 1 103 ? 19.720 -14.475 -17.822 1.00 58.12 103 HIS A N 1
ATOM 831 C CA . HIS A 1 103 ? 20.264 -15.703 -18.391 1.00 58.12 103 HIS A CA 1
ATOM 832 C C . HIS A 1 103 ? 20.523 -15.629 -19.906 1.00 58.12 103 HIS A C 1
ATOM 834 O O . HIS A 1 103 ? 21.436 -16.300 -20.387 1.00 58.12 103 HIS A O 1
ATOM 840 N N . ASN A 1 104 ? 19.755 -14.834 -20.664 1.00 58.81 104 ASN A N 1
ATOM 841 C CA . ASN A 1 104 ? 19.838 -14.837 -22.131 1.00 58.81 104 ASN A CA 1
ATOM 842 C C . ASN A 1 104 ? 20.538 -13.628 -22.764 1.00 58.81 104 ASN A C 1
ATOM 844 O O . ASN A 1 104 ? 20.894 -13.739 -23.931 1.00 58.81 104 ASN A O 1
ATOM 848 N N . ASN A 1 105 ? 20.788 -12.522 -22.045 1.00 57.34 105 ASN A N 1
ATOM 849 C CA . ASN A 1 105 ? 21.494 -11.302 -22.509 1.00 57.34 105 ASN A CA 1
ATOM 850 C C . ASN A 1 105 ? 21.010 -10.652 -23.837 1.00 57.34 105 ASN A C 1
ATOM 852 O O . ASN A 1 105 ? 21.416 -9.533 -24.145 1.00 57.34 105 ASN A O 1
ATOM 856 N N . GLU A 1 106 ? 20.115 -11.282 -24.599 1.00 56.00 106 GLU A N 1
ATOM 857 C CA . GLU A 1 106 ? 19.396 -10.733 -25.742 1.00 56.00 106 GLU A CA 1
ATOM 858 C C . GLU A 1 106 ? 18.018 -10.252 -25.282 1.00 56.00 106 GLU A C 1
ATOM 860 O O . GLU A 1 106 ? 17.079 -11.020 -25.061 1.00 56.00 106 GLU A O 1
ATOM 865 N N . VAL A 1 107 ? 17.897 -8.936 -25.124 1.00 56.34 107 VAL A N 1
ATOM 866 C CA . VAL A 1 107 ? 16.648 -8.270 -24.754 1.00 56.34 107 VAL A CA 1
ATOM 867 C C . VAL A 1 107 ? 15.740 -8.225 -25.986 1.00 56.34 107 VAL A C 1
ATOM 869 O O . VAL A 1 107 ? 15.783 -7.289 -26.782 1.00 56.34 107 VAL A O 1
ATOM 872 N N . ASN A 1 108 ? 14.941 -9.270 -26.195 1.00 59.50 108 ASN A N 1
ATOM 873 C CA . ASN A 1 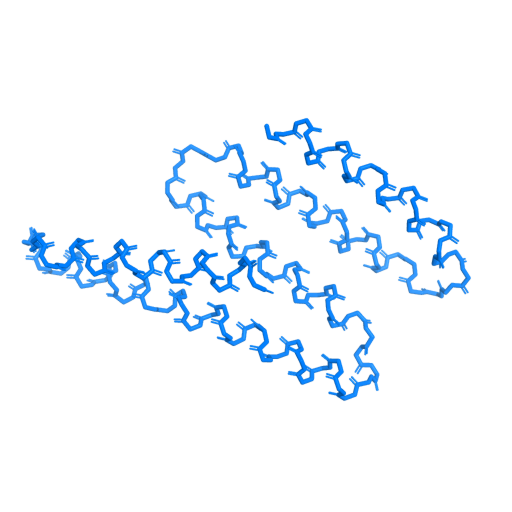108 ? 14.007 -9.309 -27.319 1.00 59.50 108 ASN A CA 1
ATOM 874 C C . ASN A 1 108 ? 12.937 -8.210 -27.166 1.00 59.50 108 ASN A C 1
ATOM 876 O O . ASN A 1 108 ? 12.354 -8.046 -26.094 1.00 59.50 108 ASN A O 1
ATOM 880 N N . PHE A 1 109 ? 12.618 -7.477 -28.239 1.00 57.72 109 PHE A N 1
ATOM 881 C CA . PHE A 1 109 ? 11.605 -6.402 -28.212 1.00 57.72 109 PHE A CA 1
ATOM 882 C C . PHE A 1 109 ? 10.232 -6.903 -27.719 1.00 57.72 109 PHE A C 1
ATOM 884 O O . PHE A 1 109 ? 9.528 -6.228 -26.967 1.00 57.72 109 PHE A O 1
ATOM 891 N N . LEU A 1 110 ? 9.887 -8.142 -28.080 1.00 61.25 110 LEU A N 1
ATOM 892 C CA . LEU A 1 110 ? 8.670 -8.839 -27.657 1.00 61.25 110 LEU A CA 1
ATOM 893 C C . LEU A 1 110 ? 8.647 -9.093 -26.138 1.00 61.25 110 LEU A C 1
ATOM 895 O O . LEU A 1 110 ? 7.603 -8.978 -25.503 1.00 61.25 110 LEU A O 1
ATOM 899 N N . PHE A 1 111 ? 9.815 -9.354 -25.551 1.00 62.66 111 PHE A N 1
ATOM 900 C CA . PHE A 1 111 ? 9.982 -9.572 -24.119 1.00 62.66 111 PHE A CA 1
ATOM 901 C C . PHE A 1 111 ? 9.780 -8.271 -23.330 1.00 62.66 111 PHE A C 1
ATOM 903 O O . PHE A 1 111 ? 8.988 -8.239 -22.396 1.00 62.66 111 PHE A O 1
ATOM 910 N N . VAL A 1 112 ? 10.393 -7.163 -23.767 1.00 63.34 112 VAL A N 1
ATOM 911 C CA . VAL A 1 112 ? 10.177 -5.832 -23.160 1.00 63.34 112 VAL A CA 1
ATOM 912 C C . VAL A 1 112 ? 8.705 -5.415 -23.237 1.00 63.34 112 VAL A C 1
ATOM 914 O O . VAL A 1 112 ? 8.160 -4.869 -22.279 1.00 63.34 112 VAL A O 1
ATOM 917 N N . THR A 1 113 ? 8.042 -5.709 -24.357 1.00 65.88 113 THR A N 1
ATOM 918 C CA . THR A 1 113 ? 6.615 -5.408 -24.543 1.00 65.88 113 THR A CA 1
ATOM 919 C C . THR A 1 113 ? 5.744 -6.199 -23.561 1.00 65.88 113 THR A C 1
ATOM 921 O O . THR A 1 113 ? 4.845 -5.629 -22.946 1.00 65.88 113 THR A O 1
ATOM 924 N N . LEU A 1 114 ? 6.045 -7.484 -23.352 1.00 67.06 114 LEU A N 1
ATOM 925 C CA . LEU A 1 114 ? 5.358 -8.328 -22.372 1.00 67.06 114 LEU A CA 1
ATOM 926 C C . LEU A 1 114 ? 5.549 -7.804 -20.935 1.00 67.06 114 LEU A C 1
ATOM 928 O O . LEU A 1 114 ? 4.577 -7.723 -20.187 1.00 67.06 114 LEU A O 1
ATOM 932 N N . CYS A 1 115 ? 6.756 -7.345 -20.577 1.00 62.12 115 CYS A N 1
ATOM 933 C CA . CYS A 1 115 ? 7.028 -6.729 -19.271 1.00 62.12 115 CYS A CA 1
ATOM 934 C C . CYS A 1 115 ? 6.174 -5.482 -19.014 1.00 62.12 115 CYS A C 1
ATOM 936 O O . CYS A 1 115 ? 5.650 -5.303 -17.917 1.00 62.12 115 CYS A O 1
ATOM 938 N N . VAL A 1 116 ? 6.031 -4.609 -20.017 1.00 67.31 116 VAL A N 1
ATOM 939 C CA . VAL A 1 116 ? 5.223 -3.384 -19.896 1.00 67.31 116 VAL A CA 1
ATOM 940 C C . VAL A 1 116 ? 3.740 -3.722 -19.740 1.00 67.31 116 VAL A C 1
ATOM 942 O O . VAL A 1 116 ? 3.058 -3.099 -18.929 1.00 67.31 116 VAL A O 1
ATOM 945 N N . VAL A 1 117 ? 3.241 -4.725 -20.470 1.00 72.00 117 VAL A N 1
ATOM 946 C CA . VAL A 1 117 ? 1.849 -5.187 -20.350 1.00 72.00 117 VAL A CA 1
ATOM 947 C C . VAL A 1 117 ? 1.574 -5.770 -18.962 1.00 72.00 117 VAL A C 1
ATOM 949 O O . VAL A 1 117 ? 0.529 -5.475 -18.389 1.00 72.00 117 VAL A O 1
ATOM 952 N N . LEU A 1 118 ? 2.506 -6.537 -18.395 1.00 69.25 118 LEU A N 1
ATOM 953 C CA . LEU A 1 118 ? 2.354 -7.125 -17.060 1.00 69.25 118 LEU A CA 1
ATOM 954 C C . LEU A 1 118 ? 2.447 -6.082 -15.942 1.00 69.25 118 LEU A C 1
ATOM 956 O O . LEU A 1 118 ? 1.604 -6.079 -15.051 1.00 69.25 118 LEU A O 1
ATOM 960 N N . LEU A 1 119 ? 3.377 -5.126 -16.036 1.00 68.75 119 LEU A N 1
ATOM 961 C CA . LEU A 1 119 ? 3.420 -3.969 -15.132 1.00 68.75 119 LEU A CA 1
ATOM 962 C C . LEU A 1 119 ? 2.123 -3.150 -15.181 1.00 68.75 119 LEU A C 1
ATOM 964 O O . LEU A 1 119 ? 1.652 -2.658 -14.157 1.00 68.75 119 LEU A O 1
ATOM 968 N N . PHE A 1 120 ? 1.533 -3.001 -16.369 1.00 73.19 120 PHE A N 1
ATOM 969 C CA . PHE A 1 120 ? 0.255 -2.315 -16.524 1.00 73.19 120 PHE A CA 1
ATOM 970 C C . PHE A 1 120 ? -0.906 -3.130 -15.944 1.00 73.19 120 PHE A C 1
ATOM 972 O O . PHE A 1 120 ? -1.767 -2.561 -15.281 1.00 73.19 120 PHE A O 1
ATOM 979 N N . ALA A 1 121 ? -0.922 -4.450 -16.143 1.00 68.44 121 ALA A N 1
ATOM 980 C CA . ALA A 1 121 ? -1.920 -5.333 -15.547 1.00 68.44 121 ALA A CA 1
ATOM 981 C C . ALA A 1 121 ? -1.872 -5.292 -14.011 1.00 68.44 121 ALA A C 1
ATOM 983 O O . ALA A 1 121 ? -2.924 -5.221 -13.378 1.00 68.44 121 ALA A O 1
ATOM 984 N N . ASP A 1 122 ? -0.676 -5.245 -13.421 1.00 65.88 122 ASP A N 1
ATOM 985 C CA . ASP A 1 122 ? -0.494 -5.115 -11.973 1.00 65.88 122 ASP A CA 1
ATOM 986 C C . ASP A 1 122 ? -0.960 -3.743 -11.450 1.00 65.88 122 ASP A C 1
ATOM 988 O O . ASP A 1 122 ? -1.696 -3.647 -10.465 1.00 65.88 122 ASP A O 1
ATOM 992 N N . ALA A 1 123 ? -0.641 -2.666 -12.178 1.00 66.75 123 ALA A N 1
ATOM 993 C CA . ALA A 1 123 ? -1.155 -1.331 -11.874 1.00 66.75 123 ALA A CA 1
ATOM 994 C C . ALA A 1 123 ? -2.693 -1.264 -11.948 1.00 66.75 123 ALA A C 1
ATOM 996 O O . ALA A 1 123 ? -3.327 -0.621 -11.109 1.00 66.75 123 ALA A O 1
ATOM 997 N N . VAL A 1 124 ? -3.305 -1.946 -12.924 1.00 69.56 124 VAL A N 1
ATOM 998 C CA . VAL A 1 124 ? -4.766 -2.058 -13.054 1.00 69.56 124 VAL A CA 1
ATOM 999 C C . VAL A 1 124 ? -5.356 -2.866 -11.898 1.00 69.56 124 VAL A C 1
ATOM 1001 O O . VAL A 1 124 ? -6.370 -2.453 -11.342 1.00 69.56 124 VAL A O 1
ATOM 1004 N N . ALA A 1 125 ? -4.713 -3.965 -11.492 1.00 64.81 125 ALA A N 1
ATOM 1005 C CA . ALA A 1 125 ? -5.158 -4.792 -10.373 1.00 64.81 125 ALA A CA 1
ATOM 1006 C C . ALA A 1 125 ? -5.154 -4.030 -9.038 1.00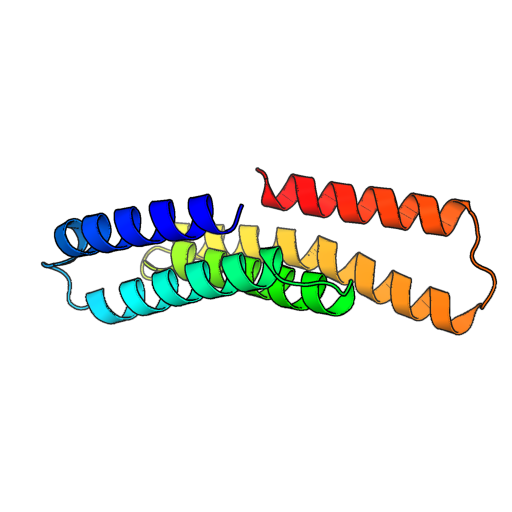 64.81 125 ALA A C 1
ATOM 1008 O O . ALA A 1 125 ? -6.079 -4.192 -8.249 1.00 64.81 125 ALA A O 1
ATOM 1009 N N . LYS A 1 126 ? -4.167 -3.153 -8.803 1.00 65.88 126 LYS A N 1
ATOM 1010 C CA . LYS A 1 126 ? -4.103 -2.313 -7.591 1.00 65.88 126 LYS A CA 1
ATOM 1011 C C . LYS A 1 126 ? -4.996 -1.070 -7.635 1.00 65.88 126 LYS A C 1
ATOM 1013 O O . LYS A 1 126 ? -5.218 -0.455 -6.594 1.00 65.88 126 LYS A O 1
ATOM 1018 N N . SER A 1 127 ? -5.481 -0.683 -8.815 1.00 56.78 127 SER A N 1
ATOM 1019 C CA . SER A 1 127 ? -6.374 0.469 -8.994 1.00 56.78 127 SER A CA 1
ATOM 1020 C C . SER A 1 127 ? -7.867 0.112 -8.922 1.00 56.78 127 SER A C 1
ATOM 1022 O O . SER A 1 127 ? -8.687 1.035 -8.960 1.00 56.78 127 SER A O 1
ATOM 1024 N N . ALA A 1 128 ? -8.217 -1.177 -8.867 1.00 50.12 128 ALA A N 1
ATOM 1025 C CA . ALA A 1 128 ? -9.587 -1.696 -8.796 1.00 50.12 128 ALA A CA 1
ATOM 1026 C C . ALA A 1 128 ? -9.979 -2.085 -7.362 1.00 50.12 128 ALA A C 1
ATOM 1028 O O . ALA A 1 128 ? -11.161 -1.865 -7.011 1.00 50.12 128 ALA A O 1
#

InterPro domains:
  IPR001516 NADH-Ubiquinone oxidoreductase (complex I), chain 5 N-terminal [PF00662] (1-30)
  IPR001750 NADH:quinone oxidoreductase/Mrp antiporter, transmembrane domain [PF00361] (46-95)
  IPR003945 NADH-quinone oxidoreductase, chain 5-like [PTHR42829] (1-128)

pLDDT: mean 75.41, std 10.65, range [50.12, 89.88]

Solvent-accessible surface area (backbone atoms only — not comparable to full-atom values): 7098 Å² total; per-residue (Å²): 109,68,69,57,52,54,52,53,45,51,54,50,52,59,51,45,52,72,72,38,71,88,48,97,58,43,66,61,53,52,53,47,54,50,50,36,48,53,24,53,49,46,38,73,69,44,90,44,73,70,50,30,50,54,23,53,52,45,36,52,53,32,50,35,55,61,57,30,64,57,57,89,36,66,69,35,39,53,51,26,51,50,57,48,51,60,53,50,56,48,54,51,56,54,52,55,50,55,55,54,51,73,73,61,79,69,86,48,71,70,55,57,51,50,52,53,53,48,56,48,49,42,54,51,63,75,71,110

Foldseek 3Di:
DLVVLVVVLVVVLVVLCVVCVPPPCSVVLSVLSVQLSVLVNQCVPDPDPVSVVVSVVSNQVSVLCNLCVPVVDPVSVVVSVVLSVLLVVLVVVLVVLVVVCVPPVDPDPVSVVVNVVSVVVSVVSVVD

Radius of gyration: 17.7 Å; Cα contacts (8 Å, |Δi|>4): 77; chains: 1; bounding box: 37×32×51 Å

Nearest PDB structures (foldseek):
  7z83-assembly1_L  TM=8.554E-01  e=1.485E-04  Escherichia coli BL21(DE3)
  7p7c-assembly1_L  TM=8.437E-01  e=1.568E-04  Escherichia coli BL21(DE3)
  7z84-assembly1_L  TM=8.427E-01  e=2.707E-04  Escherichia coli BL21(DE3)
  7zci-assembly1_L  TM=9.113E-01  e=4.936E-04  Escherichia coli
  8q0q-assembly1_L  TM=8.157E-01  e=2.427E-04  Bos taurus

Secondary structure (DSSP, 8-state):
-HHHHHHHHHHHHHHHHHHHTTSTTHHHHHHHHHHHHHHHHHHHH--SHHHHHHHHHHHHHHHHHHHGGGTTSHHHHHHHHHHHHHHHHHHHHHHHHHHHHHHH----HHHHHHHHHHHHHHHHHHH-

Sequence (128 aa):
MSILITTVGITVLIYSDNFIAHDQVYLRFFSYMSFFSTSMLGLVTSSNLIQIYMFWELVGLCSYLLIGFWFTRLVAANACQKAFVTNRVGDFDLFEIFNNLIHNNEVNFLFVTLCVVLLFADAVAKSA